Protein AF-A0A2V9WFW6-F1 (afdb_monomer)

Mean predicted aligned error: 6.3 Å

Solvent-accessible surface area (backbone atoms only — not comparable to full-atom values): 4126 Å² total; per-residue (Å²): 137,54,72,66,56,54,48,54,55,50,64,33,82,84,34,39,65,62,59,67,41,47,65,56,50,54,50,52,53,52,52,51,50,57,50,49,56,50,24,53,52,49,46,57,53,32,72,76,30,74,74,51,47,77,75,54,71,86,48,82,69,78,87,58,93,86,77,121

pLDDT: mean 89.86, std 9.06, range [57.38, 98.38]

Secondary structure (DSSP, 8-state):
--HHHHHHHHHSTTTHHHHHHHHHHHHHHHHHHHHHHHHHHHHHHHHH-HHHHTTS-SSSSPPPTT--

Structure (mmCIF, N/CA/C/O backbone):
data_AF-A0A2V9WFW6-F1
#
_entry.id   AF-A0A2V9WFW6-F1
#
loop_
_atom_site.group_PDB
_atom_site.id
_atom_site.type_symbol
_atom_site.label_atom_id
_atom_site.label_alt_id
_atom_site.label_comp_id
_atom_site.label_asym_id
_atom_site.label_entity_id
_atom_site.label_seq_id
_atom_site.pdbx_PDB_ins_code
_atom_site.Cartn_x
_atom_site.Cartn_y
_atom_site.Cartn_z
_atom_site.occupancy
_atom_site.B_iso_or_equiv
_atom_site.auth_seq_id
_atom_site.auth_comp_id
_atom_site.auth_asym_id
_atom_site.auth_atom_id
_atom_site.pdbx_PDB_model_num
ATOM 1 N N . MET A 1 1 ? 7.937 -18.932 -23.313 1.00 73.25 1 MET A N 1
ATOM 2 C CA . MET A 1 1 ? 8.491 -17.636 -22.882 1.00 73.25 1 MET A CA 1
ATOM 3 C C . MET A 1 1 ? 9.835 -17.929 -22.243 1.00 73.25 1 MET A C 1
ATOM 5 O O . MET A 1 1 ? 9.855 -18.669 -21.269 1.00 73.25 1 MET A O 1
ATOM 9 N N . ASP A 1 2 ? 10.931 -17.468 -22.837 1.00 93.56 2 ASP A N 1
ATOM 10 C CA . ASP A 1 2 ? 12.283 -17.672 -22.293 1.00 93.56 2 ASP A CA 1
ATOM 11 C C . ASP A 1 2 ? 12.630 -16.578 -21.264 1.00 93.56 2 ASP A C 1
ATOM 13 O O . ASP A 1 2 ? 12.068 -15.481 -21.301 1.00 93.56 2 ASP A O 1
ATOM 17 N N . TRP A 1 3 ? 13.555 -16.856 -20.343 1.00 94.81 3 TRP A N 1
ATOM 18 C CA . TRP A 1 3 ? 14.008 -15.904 -19.326 1.00 94.81 3 TRP A CA 1
ATOM 19 C C . TRP A 1 3 ? 14.623 -14.651 -19.953 1.00 94.81 3 TRP A C 1
ATOM 21 O O . TRP A 1 3 ? 14.365 -13.534 -19.506 1.00 94.81 3 TRP A O 1
ATOM 31 N N . ARG A 1 4 ? 15.366 -14.825 -21.051 1.00 95.44 4 ARG A N 1
ATOM 32 C CA . ARG A 1 4 ? 15.902 -13.710 -21.835 1.00 95.44 4 ARG A CA 1
ATOM 33 C C . ARG A 1 4 ? 14.792 -12.848 -22.430 1.00 95.44 4 ARG A C 1
ATOM 35 O O . ARG A 1 4 ? 14.872 -11.629 -22.368 1.00 95.44 4 ARG A O 1
ATOM 42 N N . GLN A 1 5 ? 13.742 -13.474 -22.952 1.00 95.44 5 GLN A N 1
ATOM 43 C CA . GLN A 1 5 ? 12.603 -12.764 -23.528 1.00 95.44 5 GLN A CA 1
ATOM 44 C C . GLN A 1 5 ? 11.844 -1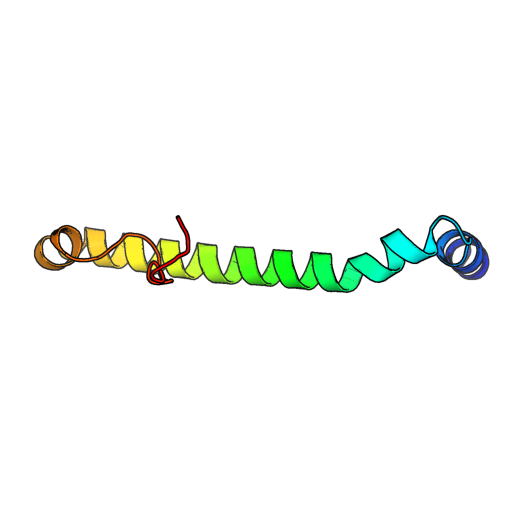1.960 -22.461 1.00 95.44 5 GLN A C 1
ATOM 46 O O . GLN A 1 5 ? 11.468 -10.818 -22.702 1.00 95.44 5 GLN A O 1
ATOM 51 N N . LEU A 1 6 ? 11.658 -12.518 -21.258 1.00 94.62 6 LEU A N 1
ATOM 52 C CA . LEU A 1 6 ? 11.088 -11.774 -20.130 1.00 94.62 6 LEU A CA 1
ATOM 53 C C . LEU A 1 6 ? 11.975 -10.592 -19.732 1.00 94.62 6 LEU A C 1
ATOM 55 O O . LEU A 1 6 ? 11.460 -9.503 -19.493 1.00 94.62 6 LEU A O 1
ATOM 59 N N . TRP A 1 7 ? 13.294 -10.786 -19.693 1.00 94.88 7 TRP A N 1
ATOM 60 C CA . TRP A 1 7 ? 14.241 -9.711 -19.406 1.00 94.88 7 TRP A CA 1
ATOM 61 C C . TRP A 1 7 ? 14.178 -8.591 -20.451 1.00 94.88 7 TRP A C 1
ATOM 63 O O . TRP A 1 7 ? 14.087 -7.425 -20.080 1.00 94.88 7 TRP A O 1
ATOM 73 N N . GLU A 1 8 ? 14.163 -8.923 -21.744 1.00 96.19 8 GLU A N 1
ATOM 74 C CA . GLU A 1 8 ? 14.037 -7.955 -22.845 1.00 96.19 8 GLU A CA 1
ATOM 75 C C . GLU A 1 8 ? 12.728 -7.155 -22.751 1.00 96.19 8 GLU A C 1
ATOM 77 O O . GLU A 1 8 ? 12.745 -5.935 -22.890 1.00 96.19 8 GLU A O 1
ATOM 82 N N . ILE A 1 9 ? 11.608 -7.808 -22.421 1.00 95.50 9 ILE A N 1
ATOM 83 C CA . ILE A 1 9 ? 10.317 -7.129 -22.232 1.00 95.50 9 ILE A CA 1
ATOM 84 C C . ILE A 1 9 ? 10.357 -6.201 -21.011 1.00 95.50 9 ILE A C 1
ATOM 86 O O . ILE A 1 9 ? 9.981 -5.037 -21.115 1.00 95.50 9 ILE A O 1
ATOM 90 N N . MET A 1 10 ? 10.806 -6.690 -19.851 1.00 95.44 10 MET A N 1
ATOM 91 C CA . MET A 1 10 ? 10.820 -5.902 -18.609 1.00 95.44 10 MET A CA 1
ATOM 92 C C . MET A 1 10 ? 11.804 -4.726 -18.658 1.00 95.44 10 MET A C 1
ATOM 94 O O . MET A 1 10 ? 11.562 -3.705 -18.020 1.00 95.44 10 MET A O 1
ATOM 98 N N . SER A 1 11 ? 12.911 -4.872 -19.390 1.00 95.56 11 SER A N 1
ATOM 99 C CA . SER A 1 11 ? 13.958 -3.848 -19.519 1.00 95.56 11 SER A CA 1
ATOM 100 C C . SER A 1 11 ? 13.717 -2.855 -20.659 1.00 95.56 11 SER A C 1
ATOM 102 O O . SER A 1 11 ? 14.487 -1.902 -20.796 1.00 95.56 11 SER A O 1
ATOM 104 N N . ALA A 1 12 ? 12.651 -3.034 -21.450 1.00 97.19 12 ALA A N 1
ATOM 105 C CA . ALA A 1 12 ? 12.251 -2.070 -22.469 1.00 97.19 12 ALA A CA 1
ATOM 106 C C . ALA A 1 12 ? 12.027 -0.681 -21.827 1.00 97.19 12 ALA A C 1
ATOM 108 O O . ALA A 1 12 ? 11.391 -0.605 -20.770 1.00 97.19 12 ALA A O 1
ATOM 109 N N . PRO A 1 13 ? 12.546 0.420 -22.412 1.00 96.56 13 PRO A N 1
ATOM 110 C CA . PRO A 1 13 ? 12.550 1.740 -21.769 1.00 96.56 13 PRO A CA 1
ATOM 111 C C . PRO A 1 13 ? 11.178 2.239 -21.291 1.00 96.56 13 PRO A C 1
ATOM 113 O O . PRO A 1 13 ? 11.090 2.936 -20.283 1.00 96.56 13 PRO A O 1
ATOM 116 N N . ASP A 1 14 ? 10.113 1.866 -21.994 1.00 96.25 14 ASP A N 1
ATOM 117 C CA . ASP A 1 14 ? 8.715 2.177 -21.692 1.00 96.25 14 ASP A CA 1
ATOM 118 C C . ASP A 1 14 ? 8.123 1.321 -20.557 1.00 96.25 14 ASP A C 1
ATOM 120 O O . ASP A 1 14 ? 7.215 1.772 -19.856 1.00 96.25 14 ASP A O 1
ATOM 124 N N . ASN A 1 15 ? 8.676 0.131 -20.309 1.00 97.25 15 ASN A N 1
ATOM 125 C CA . ASN A 1 15 ? 8.235 -0.784 -19.253 1.00 97.25 15 ASN A CA 1
ATOM 126 C C . ASN A 1 15 ? 8.978 -0.592 -17.923 1.00 97.25 15 ASN A C 1
ATOM 128 O O . ASN A 1 15 ? 8.440 -0.925 -16.864 1.00 97.25 15 ASN A O 1
ATOM 132 N N . VAL A 1 16 ? 10.188 -0.024 -17.939 1.00 95.81 16 VAL A N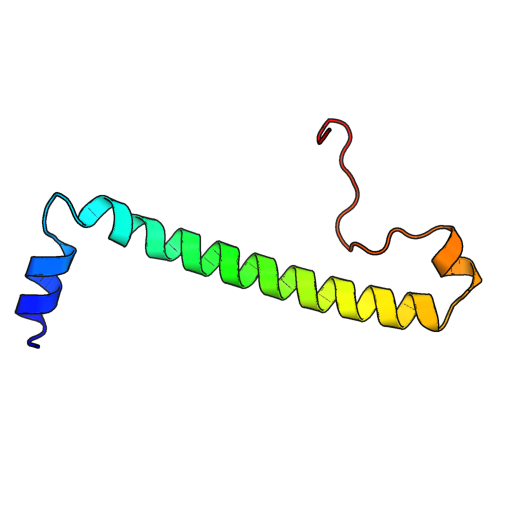 1
ATOM 133 C CA . VAL A 1 16 ? 10.984 0.205 -16.717 1.00 95.81 16 VAL A CA 1
ATOM 134 C C . VAL A 1 16 ? 10.195 0.943 -15.619 1.00 95.81 16 VAL A C 1
ATOM 136 O O . VAL A 1 16 ? 10.256 0.494 -14.470 1.00 95.81 16 VAL A O 1
ATOM 139 N N . PRO A 1 17 ? 9.404 2.003 -15.908 1.00 96.81 17 PRO A N 1
ATOM 140 C CA . PRO A 1 17 ? 8.611 2.670 -14.878 1.00 96.81 17 PRO A CA 1
ATOM 141 C C . PRO A 1 17 ? 7.609 1.738 -14.185 1.00 96.81 17 PRO A C 1
ATOM 143 O O . PRO A 1 17 ? 7.577 1.696 -12.958 1.00 96.81 17 PRO A O 1
ATOM 146 N N . ILE A 1 18 ? 6.820 0.956 -14.933 1.00 95.31 18 ILE A N 1
ATOM 147 C CA . ILE A 1 18 ? 5.798 0.080 -14.335 1.00 95.31 18 ILE A CA 1
ATOM 148 C C . ILE A 1 18 ? 6.430 -1.079 -13.560 1.00 95.31 18 ILE A C 1
ATOM 150 O O . ILE A 1 18 ? 5.966 -1.409 -12.469 1.00 95.31 18 ILE A O 1
ATOM 154 N N . VAL A 1 19 ? 7.533 -1.642 -14.064 1.00 96.62 19 VAL A N 1
ATOM 155 C CA . VAL A 1 19 ? 8.293 -2.684 -13.359 1.00 96.62 19 VAL A CA 1
ATOM 156 C C . VAL A 1 19 ? 8.853 -2.135 -12.043 1.00 96.62 19 VAL A C 1
ATOM 158 O O . VAL A 1 19 ? 8.735 -2.785 -11.004 1.00 96.62 19 VAL A O 1
ATOM 161 N N . GLY A 1 20 ? 9.374 -0.904 -12.054 1.00 95.88 20 GLY A N 1
ATOM 162 C CA . GLY A 1 20 ? 9.849 -0.209 -10.856 1.00 95.88 20 GLY A CA 1
ATOM 163 C C . GLY A 1 20 ? 8.760 0.063 -9.810 1.00 95.88 20 GLY A C 1
ATOM 164 O O . GLY A 1 20 ? 9.073 0.173 -8.625 1.00 95.88 20 GLY A O 1
ATOM 165 N N . LEU A 1 21 ? 7.484 0.122 -10.208 1.00 97.69 21 LEU A N 1
ATOM 166 C CA . LEU A 1 21 ? 6.348 0.303 -9.295 1.00 97.69 21 LEU A CA 1
ATOM 167 C C . LEU A 1 21 ? 5.870 -1.002 -8.636 1.00 97.69 21 LEU A C 1
ATOM 169 O O . LEU A 1 21 ? 5.156 -0.936 -7.635 1.00 97.69 21 LEU A O 1
ATOM 173 N N . ILE A 1 22 ? 6.263 -2.182 -9.131 1.00 97.56 22 ILE A N 1
ATOM 174 C CA . ILE A 1 22 ? 5.821 -3.478 -8.580 1.00 97.56 22 ILE A CA 1
ATOM 175 C C . ILE A 1 22 ? 6.116 -3.610 -7.071 1.00 97.56 22 ILE A C 1
ATOM 177 O O . ILE A 1 22 ? 5.210 -4.007 -6.333 1.00 97.56 22 ILE A O 1
ATOM 181 N N . PRO A 1 23 ? 7.307 -3.242 -6.551 1.00 97.50 23 PRO A N 1
ATOM 182 C CA . PRO A 1 23 ? 7.564 -3.281 -5.112 1.00 97.50 23 PRO A CA 1
ATOM 183 C C . PRO A 1 23 ? 6.613 -2.390 -4.301 1.00 97.50 23 PRO A C 1
ATOM 185 O O . PRO A 1 23 ? 6.149 -2.800 -3.236 1.00 97.50 23 PRO A O 1
ATOM 188 N N . LEU A 1 24 ? 6.274 -1.199 -4.813 1.00 97.88 24 LEU A N 1
ATOM 189 C CA . LEU A 1 24 ? 5.309 -0.301 -4.170 1.00 97.88 24 LEU A CA 1
ATOM 190 C C . LEU A 1 24 ? 3.904 -0.903 -4.181 1.00 97.88 24 LEU A C 1
ATOM 192 O O . LEU A 1 24 ? 3.219 -0.871 -3.162 1.00 97.88 24 LEU A O 1
ATOM 196 N N . LEU A 1 25 ? 3.488 -1.493 -5.302 1.00 97.62 25 LEU A N 1
ATOM 197 C CA . LEU A 1 25 ? 2.203 -2.179 -5.406 1.00 97.62 25 LEU A CA 1
ATOM 198 C C . LEU A 1 25 ? 2.090 -3.298 -4.362 1.00 97.62 25 LEU A C 1
ATOM 200 O O . LEU A 1 25 ? 1.117 -3.340 -3.611 1.00 97.62 25 LEU A O 1
ATOM 20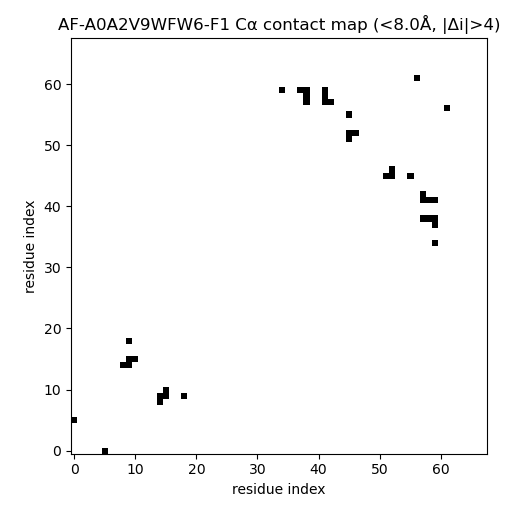4 N N . ILE A 1 26 ? 3.105 -4.162 -4.263 1.00 98.38 26 ILE A N 1
ATOM 205 C CA . ILE A 1 26 ? 3.147 -5.244 -3.267 1.00 98.38 26 ILE A CA 1
ATOM 206 C C . ILE A 1 26 ? 3.072 -4.672 -1.845 1.00 98.38 26 ILE A C 1
ATOM 208 O O . ILE A 1 26 ? 2.302 -5.169 -1.019 1.00 98.38 26 ILE A O 1
ATOM 212 N N . PHE A 1 27 ? 3.828 -3.608 -1.563 1.00 98.06 27 PHE A N 1
ATOM 213 C CA . PHE A 1 27 ? 3.812 -2.944 -0.262 1.00 98.06 27 PHE A CA 1
ATOM 214 C C . PHE A 1 27 ? 2.416 -2.428 0.112 1.00 98.06 27 PHE A C 1
ATOM 216 O O . PHE A 1 27 ? 1.940 -2.692 1.219 1.00 98.06 27 PHE A O 1
ATOM 223 N N . TYR A 1 28 ? 1.733 -1.737 -0.802 1.00 97.62 28 TYR A N 1
ATOM 224 C CA . TYR A 1 28 ? 0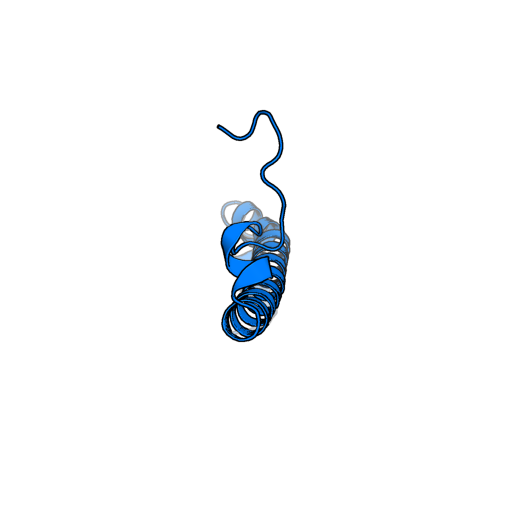.401 -1.199 -0.534 1.00 97.62 28 TYR A CA 1
ATOM 225 C C . TYR A 1 28 ? -0.675 -2.283 -0.444 1.00 97.62 28 TYR A C 1
ATOM 227 O O . TYR A 1 28 ? -1.570 -2.158 0.390 1.00 97.62 28 TYR A O 1
ATOM 235 N N . ILE A 1 29 ? -0.569 -3.372 -1.213 1.00 98.31 29 ILE A N 1
ATOM 236 C CA . ILE A 1 29 ? -1.446 -4.545 -1.064 1.00 98.31 29 ILE A CA 1
ATOM 237 C C . ILE A 1 29 ? -1.301 -5.138 0.341 1.00 98.31 29 ILE A C 1
ATOM 239 O O . ILE A 1 29 ? -2.298 -5.355 1.034 1.00 98.31 29 ILE A O 1
ATOM 243 N N . TYR A 1 30 ? -0.064 -5.358 0.792 1.00 97.88 30 TYR A N 1
ATOM 244 C CA . TYR A 1 30 ? 0.204 -5.849 2.142 1.00 97.88 30 TYR A CA 1
ATOM 245 C C . TYR A 1 30 ? -0.354 -4.903 3.212 1.00 97.88 30 TYR A C 1
ATOM 247 O O . TYR A 1 30 ? -1.025 -5.351 4.146 1.00 97.88 30 TYR A O 1
ATOM 255 N N . LEU A 1 31 ? -0.105 -3.598 3.074 1.00 96.44 31 LEU A N 1
ATOM 256 C CA . LEU A 1 31 ? -0.578 -2.594 4.023 1.00 96.44 31 LEU A CA 1
ATOM 257 C C . LEU A 1 31 ? -2.110 -2.579 4.107 1.00 96.44 31 LEU A C 1
ATOM 259 O O . LEU A 1 31 ? -2.658 -2.587 5.211 1.00 96.44 31 LEU A O 1
ATOM 263 N N . ALA A 1 32 ? -2.789 -2.611 2.957 1.00 95.69 32 ALA A N 1
ATOM 264 C CA . ALA A 1 32 ? -4.243 -2.637 2.876 1.00 95.69 32 ALA A CA 1
ATOM 265 C C . ALA A 1 32 ? -4.818 -3.874 3.573 1.00 95.69 32 ALA A C 1
ATOM 267 O O . ALA A 1 32 ? -5.718 -3.752 4.404 1.00 95.69 32 ALA A O 1
ATOM 268 N N . TRP A 1 33 ? -4.257 -5.058 3.312 1.00 97.62 33 TRP A N 1
ATOM 269 C CA . TRP A 1 33 ? -4.731 -6.290 3.941 1.00 97.62 33 TRP A CA 1
ATOM 270 C C . TRP A 1 33 ? -4.476 -6.295 5.452 1.00 97.62 33 TRP A C 1
ATOM 272 O O . TRP A 1 33 ? -5.367 -6.617 6.242 1.00 97.62 33 TRP A O 1
ATOM 282 N N . LYS A 1 34 ? -3.285 -5.868 5.884 1.00 95.38 34 LYS A N 1
ATOM 283 C CA . LYS A 1 34 ? -2.958 -5.733 7.307 1.00 95.38 34 LYS A CA 1
ATOM 284 C C . LYS A 1 34 ? -3.965 -4.833 8.026 1.00 95.38 34 LYS A C 1
ATOM 286 O O . LYS A 1 34 ? -4.408 -5.171 9.122 1.00 95.38 34 LYS A O 1
ATOM 291 N N . GLN A 1 35 ? -4.332 -3.707 7.415 1.00 94.00 35 GLN A N 1
ATOM 292 C CA . GLN A 1 35 ? -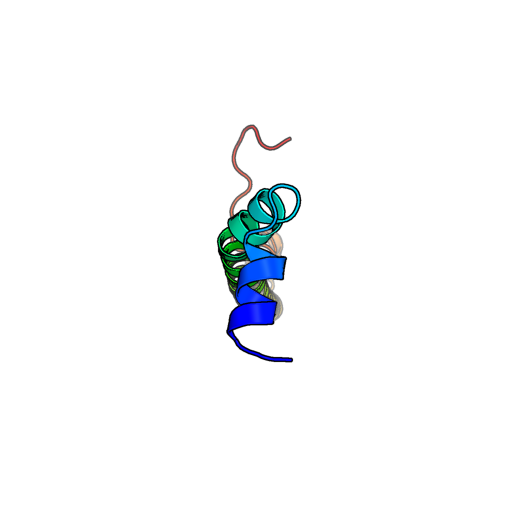5.287 -2.771 7.995 1.00 94.00 35 GLN A CA 1
ATOM 293 C C . GLN A 1 35 ? -6.720 -3.315 7.979 1.00 94.00 35 GLN A C 1
ATOM 295 O O . GLN A 1 35 ? -7.421 -3.164 8.977 1.00 94.00 35 GLN A O 1
ATOM 300 N N . ALA A 1 36 ? -7.140 -3.979 6.898 1.00 94.69 36 ALA A N 1
ATOM 301 C CA . ALA A 1 36 ? -8.456 -4.608 6.801 1.00 94.69 36 ALA A CA 1
ATOM 302 C C . ALA A 1 36 ? -8.667 -5.630 7.926 1.00 94.69 36 ALA A C 1
ATOM 304 O O . ALA A 1 36 ? -9.592 -5.482 8.717 1.00 94.69 36 ALA A O 1
ATOM 305 N N . LYS A 1 37 ? -7.725 -6.566 8.102 1.00 96.12 37 LYS A N 1
ATOM 306 C CA . LYS A 1 37 ? -7.793 -7.574 9.171 1.00 96.12 37 LYS A CA 1
ATOM 307 C C . LYS A 1 37 ? -7.867 -6.948 10.566 1.00 96.12 37 LYS A C 1
ATOM 309 O O . LYS A 1 37 ? -8.604 -7.416 11.428 1.00 96.12 37 LYS A O 1
ATOM 314 N N . ALA A 1 38 ? -7.083 -5.900 10.811 1.00 94.50 38 ALA A N 1
ATOM 315 C CA . ALA A 1 38 ? -7.085 -5.226 12.103 1.00 94.50 38 ALA A CA 1
ATOM 316 C C . ALA A 1 38 ? -8.410 -4.477 12.356 1.00 94.50 38 ALA A C 1
ATOM 318 O O . ALA A 1 38 ? -8.888 -4.447 13.488 1.00 94.50 38 ALA A O 1
ATOM 319 N N . ASN A 1 39 ? -9.022 -3.912 11.311 1.00 93.25 39 ASN A N 1
ATOM 320 C CA . ASN A 1 39 ? -10.341 -3.292 11.405 1.00 93.25 39 ASN A CA 1
ATOM 321 C C . ASN A 1 39 ? -11.442 -4.330 11.656 1.00 93.25 39 ASN A C 1
ATOM 323 O O . ASN A 1 39 ? -12.298 -4.074 12.494 1.00 93.25 39 ASN A O 1
ATOM 327 N N . ASP A 1 40 ? -11.399 -5.491 10.999 1.00 94.88 40 ASP A N 1
ATOM 328 C CA . ASP A 1 40 ? -12.375 -6.568 11.218 1.00 94.88 40 ASP A CA 1
ATOM 329 C C . ASP A 1 40 ? -12.348 -7.055 12.673 1.00 94.88 40 ASP A C 1
ATOM 331 O O . ASP A 1 40 ? -13.390 -7.166 13.317 1.00 94.88 40 ASP A O 1
ATOM 335 N N . ASN A 1 41 ? -11.149 -7.249 13.234 1.00 93.81 41 ASN A N 1
ATOM 336 C CA . ASN A 1 41 ? -10.985 -7.606 14.645 1.00 93.81 41 ASN A CA 1
ATOM 337 C C . ASN A 1 41 ? -11.563 -6.536 15.585 1.00 93.81 41 ASN A C 1
ATOM 339 O O . ASN A 1 41 ? -12.239 -6.871 16.555 1.00 93.81 41 ASN A O 1
ATOM 343 N N . LEU A 1 42 ? -11.310 -5.254 15.294 1.00 91.56 42 LEU A N 1
ATOM 344 C CA . LEU A 1 42 ? -11.850 -4.143 16.079 1.00 91.56 42 LEU A CA 1
ATOM 345 C C . LEU A 1 42 ? -13.379 -4.110 16.010 1.00 91.56 42 LEU A C 1
ATOM 347 O O . LEU A 1 42 ? -14.032 -3.899 17.023 1.00 91.56 42 LEU A O 1
ATOM 351 N N . VAL A 1 43 ? -13.965 -4.325 14.832 1.00 91.25 43 VAL A N 1
ATOM 352 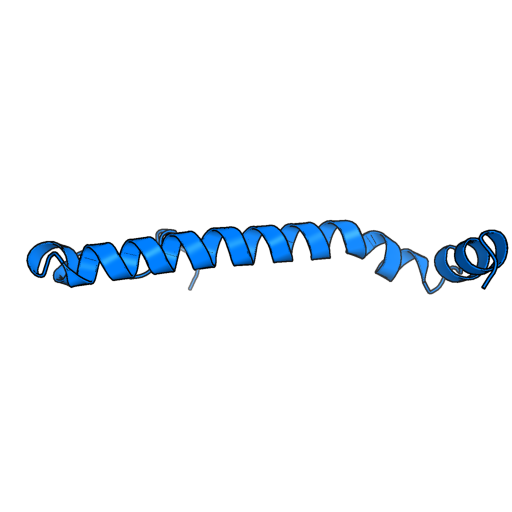C CA . VAL A 1 43 ? -15.424 -4.378 14.683 1.00 91.25 43 VAL A CA 1
ATOM 353 C C . VAL A 1 43 ? -16.006 -5.514 15.521 1.00 91.25 43 VAL A C 1
ATOM 355 O O . VAL A 1 43 ? -16.934 -5.259 16.285 1.00 91.25 43 VAL A O 1
ATOM 358 N N . ALA A 1 44 ? -15.418 -6.712 15.461 1.00 92.88 44 ALA A N 1
ATOM 359 C CA . ALA A 1 44 ? -15.850 -7.844 16.277 1.00 92.88 44 ALA A CA 1
ATOM 360 C C . ALA A 1 44 ? -15.775 -7.538 17.787 1.00 92.88 44 ALA A C 1
ATOM 362 O O . ALA A 1 44 ? -16.699 -7.853 18.531 1.00 92.88 44 ALA A O 1
ATOM 363 N N . GLU A 1 45 ? -14.715 -6.870 18.252 1.00 90.75 45 GLU A N 1
ATOM 364 C CA . GLU A 1 45 ? -14.596 -6.442 19.652 1.00 90.75 45 GLU A CA 1
ATOM 365 C C . GLU A 1 45 ? -15.698 -5.441 20.038 1.00 90.75 45 GLU A C 1
ATOM 367 O O . GLU A 1 45 ? -16.373 -5.607 21.057 1.00 90.75 45 GLU A O 1
ATOM 372 N N . LEU A 1 46 ? -15.935 -4.427 19.200 1.00 89.81 46 LEU A N 1
ATOM 373 C CA . LEU A 1 46 ? -16.947 -3.400 19.454 1.00 89.81 46 LEU A CA 1
ATOM 374 C C . LEU A 1 46 ? -18.371 -3.971 19.467 1.00 89.81 46 LEU A C 1
ATOM 376 O O . LEU A 1 46 ? -19.201 -3.503 20.245 1.00 89.81 46 LEU A O 1
ATOM 380 N N . GLU A 1 47 ? -18.661 -4.991 18.659 1.00 89.50 47 GLU A N 1
ATOM 381 C CA . GLU A 1 47 ? -19.954 -5.689 18.676 1.00 89.50 47 GLU A CA 1
ATOM 382 C C . GLU A 1 47 ? -20.227 -6.378 20.019 1.00 89.50 47 GLU A C 1
ATOM 384 O O . GLU A 1 47 ? -21.369 -6.408 20.479 1.00 89.50 47 GLU A O 1
ATOM 389 N N . THR A 1 48 ? -19.181 -6.863 20.693 1.00 91.56 48 THR A N 1
ATOM 390 C CA . THR A 1 48 ? -19.301 -7.486 22.022 1.00 91.56 48 THR A CA 1
ATOM 391 C C . THR A 1 48 ? -19.351 -6.480 23.177 1.00 91.56 48 THR A C 1
ATOM 393 O O . THR A 1 48 ? -19.711 -6.853 24.294 1.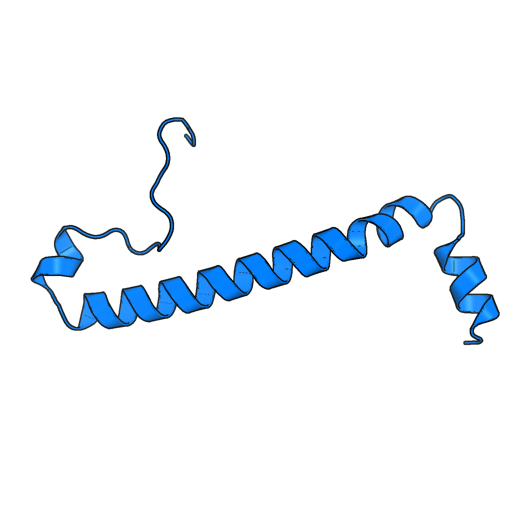00 91.56 48 THR A O 1
ATOM 396 N N . SER A 1 49 ? -19.033 -5.201 22.934 1.00 87.31 49 SER A N 1
ATOM 397 C CA . SER A 1 49 ? -18.961 -4.159 23.967 1.00 87.31 49 SER A CA 1
ATOM 398 C C . SER A 1 49 ? -19.723 -2.882 23.572 1.00 87.31 49 SER A C 1
ATOM 400 O O . SER A 1 49 ? -19.147 -1.932 23.028 1.00 87.31 49 SER A O 1
ATOM 402 N N . PRO A 1 50 ? -21.025 -2.788 23.918 1.00 80.69 50 PRO A N 1
ATOM 403 C CA . PRO A 1 50 ? -21.873 -1.644 23.568 1.00 80.69 50 PRO A CA 1
ATOM 404 C C . PRO A 1 50 ? -21.399 -0.301 24.139 1.00 80.69 50 PRO A C 1
ATOM 406 O O . PRO A 1 50 ? -21.730 0.754 23.597 1.00 80.69 50 PRO A O 1
ATOM 409 N N . ALA A 1 51 ? -20.648 -0.319 25.246 1.00 83.62 51 ALA A N 1
ATOM 410 C CA . ALA A 1 51 ? -20.063 0.883 25.836 1.00 83.62 51 ALA A CA 1
ATOM 411 C C . ALA A 1 51 ? -18.896 1.417 24.989 1.00 83.62 51 ALA A C 1
ATOM 413 O O . ALA A 1 51 ? -18.841 2.615 24.716 1.00 83.62 51 ALA A O 1
ATOM 414 N N . MET A 1 52 ? -18.018 0.526 24.515 1.00 77.12 52 MET A N 1
ATOM 415 C CA . MET A 1 52 ? -16.880 0.876 23.657 1.00 77.12 52 MET A CA 1
ATOM 416 C C . MET A 1 52 ? -17.333 1.291 22.254 1.00 77.12 52 MET A C 1
ATOM 418 O O . MET A 1 52 ? -16.793 2.235 21.684 1.00 77.12 52 MET A O 1
ATOM 422 N N . ALA A 1 53 ? -18.377 0.657 21.711 1.00 80.19 53 ALA A N 1
ATOM 423 C CA . ALA A 1 53 ? -18.917 0.973 20.385 1.00 80.19 53 ALA A CA 1
ATOM 424 C C . ALA A 1 53 ? -19.401 2.425 20.227 1.00 80.19 53 ALA A C 1
ATOM 426 O O . ALA A 1 53 ? -19.414 2.948 19.114 1.00 80.19 53 ALA A O 1
ATOM 427 N N . LYS A 1 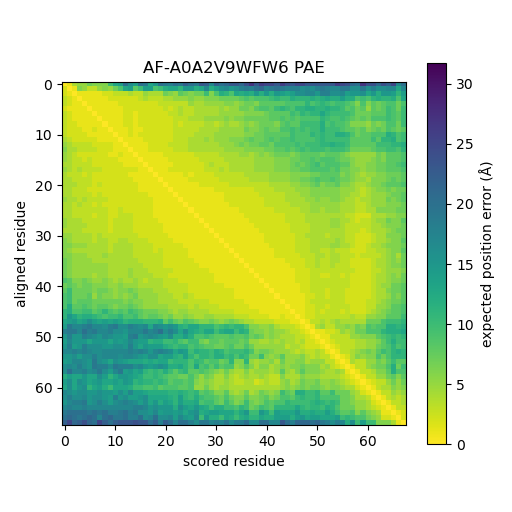54 ? -19.811 3.082 21.322 1.00 77.81 54 LYS A N 1
ATOM 428 C CA . LYS A 1 54 ? -20.289 4.475 21.303 1.00 77.81 54 LYS A CA 1
ATOM 429 C C . LYS A 1 54 ? -19.159 5.499 21.217 1.00 77.81 54 LYS A C 1
ATOM 431 O O . LYS A 1 54 ? -19.403 6.622 20.790 1.00 77.81 54 LYS A O 1
ATOM 436 N N . THR A 1 55 ? -17.956 5.134 21.651 1.00 77.19 55 THR A N 1
ATOM 437 C CA . THR A 1 55 ? -16.822 6.057 21.790 1.00 77.19 55 THR A CA 1
ATOM 438 C C . THR A 1 55 ? -15.694 5.761 20.806 1.00 77.19 55 THR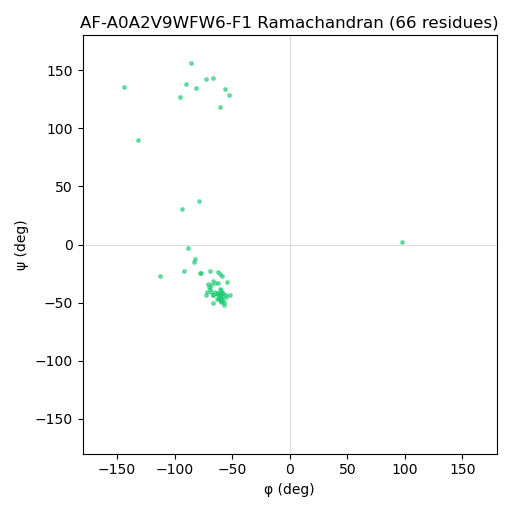 A C 1
ATOM 440 O O . THR A 1 55 ? -14.970 6.679 20.428 1.00 77.19 55 THR A O 1
ATOM 443 N N . HIS A 1 56 ? -15.550 4.513 20.351 1.00 74.50 56 HIS A N 1
ATOM 444 C CA . HIS A 1 56 ? -14.494 4.109 19.425 1.00 74.50 56 HIS A CA 1
ATOM 445 C C . HIS A 1 56 ? -14.888 4.237 17.949 1.00 74.50 56 HIS A C 1
ATOM 447 O O . HIS A 1 56 ? -15.960 3.820 17.510 1.00 74.50 56 HIS A O 1
ATOM 453 N N . HIS A 1 57 ? -13.954 4.741 17.141 1.00 76.69 57 HIS A N 1
ATOM 454 C CA . HIS A 1 57 ? -14.053 4.695 15.685 1.00 76.69 57 HIS A CA 1
ATOM 455 C C . HIS A 1 57 ? -13.825 3.268 15.167 1.00 76.69 57 HIS A C 1
ATOM 457 O O . HIS A 1 57 ? -12.934 2.567 15.635 1.00 76.69 57 HIS A O 1
ATOM 463 N N . ARG A 1 58 ? -14.566 2.855 14.129 1.00 77.56 58 ARG A N 1
ATOM 464 C CA . ARG A 1 58 ? -14.435 1.533 13.474 1.00 77.56 58 ARG A CA 1
ATOM 465 C C . ARG A 1 58 ? -13.247 1.452 12.501 1.00 77.56 58 ARG A C 1
ATOM 467 O O . ARG A 1 58 ? -13.356 0.892 11.414 1.00 77.56 58 ARG A O 1
ATOM 474 N N . LYS A 1 59 ? -12.131 2.095 12.846 1.00 83.12 59 LYS A N 1
ATOM 475 C CA . LYS A 1 59 ? -10.870 2.058 12.098 1.00 83.12 59 LYS A CA 1
ATOM 476 C C . LYS A 1 59 ? -9.721 2.071 13.093 1.00 83.12 59 LYS A C 1
ATOM 478 O O . LYS A 1 59 ? -9.710 2.867 14.024 1.00 83.12 59 LYS A O 1
ATOM 483 N N . THR A 1 60 ? -8.738 1.213 12.859 1.00 84.56 60 THR A N 1
ATOM 484 C CA . THR A 1 60 ? -7.556 1.067 13.723 1.00 84.56 60 THR A CA 1
ATOM 485 C C . THR A 1 60 ? -6.621 2.267 13.677 1.00 84.56 60 THR A C 1
ATOM 487 O O . THR A 1 60 ? -5.850 2.485 14.607 1.00 84.56 60 THR A O 1
ATOM 490 N N . TRP A 1 61 ? -6.667 3.052 12.600 1.00 80.69 61 TRP A N 1
ATOM 491 C CA . TRP A 1 61 ? -5.870 4.265 12.483 1.00 80.69 61 TRP A CA 1
ATOM 492 C C . TRP A 1 61 ? -6.691 5.475 12.923 1.00 80.69 61 TRP A C 1
ATOM 494 O O . TRP A 1 61 ? -7.785 5.682 12.388 1.00 80.69 61 TRP A O 1
ATOM 504 N N . PRO A 1 62 ? -6.176 6.288 13.863 1.00 74.94 62 PRO A N 1
ATOM 505 C CA . PRO A 1 62 ? -6.859 7.498 14.280 1.00 74.94 62 PRO A CA 1
ATOM 506 C C . PRO A 1 62 ? -6.886 8.500 13.125 1.00 74.94 62 PRO A C 1
ATOM 508 O O . PRO A 1 62 ? -5.911 8.629 12.378 1.00 74.94 62 PRO A O 1
ATOM 511 N N . LEU A 1 63 ? -7.987 9.243 13.007 1.00 70.75 63 LEU A N 1
ATOM 512 C CA . LEU A 1 63 ? -8.024 10.411 12.137 1.00 70.75 63 LEU A CA 1
ATOM 513 C C . LEU A 1 63 ? -6.964 11.406 12.631 1.00 70.75 63 LEU A C 1
ATOM 515 O O . LEU A 1 63 ? -7.017 11.867 13.772 1.00 70.75 63 LEU A O 1
ATOM 519 N N . ARG A 1 64 ? -5.976 11.712 11.788 1.00 77.75 64 ARG A N 1
ATOM 520 C CA . ARG A 1 64 ? -4.959 12.723 12.088 1.00 77.75 64 ARG A CA 1
ATOM 521 C C . ARG A 1 64 ? -5.539 14.109 11.773 1.00 77.75 64 ARG A C 1
ATOM 523 O O . ARG A 1 64 ? -6.133 14.271 10.704 1.00 77.75 64 ARG A O 1
ATOM 530 N N . PRO A 1 65 ? -5.365 15.115 12.650 1.00 82.00 65 PRO A N 1
ATOM 531 C CA . PRO A 1 65 ? -5.686 16.497 12.305 1.00 82.00 65 PRO A CA 1
ATOM 532 C C . PRO A 1 65 ? -4.981 16.899 10.998 1.00 82.00 65 PRO A C 1
ATOM 534 O O . PRO A 1 65 ? -3.779 16.678 10.865 1.00 82.00 65 PRO A O 1
ATOM 537 N N . GLY A 1 66 ? -5.727 17.448 10.033 1.00 79.50 66 GLY A N 1
ATOM 538 C CA . GLY A 1 66 ? -5.202 17.878 8.727 1.00 79.50 66 GLY A CA 1
ATOM 539 C C . GLY A 1 66 ? -5.376 16.893 7.560 1.00 79.50 66 GLY A C 1
ATOM 540 O O . GLY A 1 66 ? -4.922 17.195 6.466 1.00 79.50 66 GLY A O 1
ATOM 541 N N . TRP A 1 67 ? -6.025 15.741 7.758 1.00 72.81 67 TRP A N 1
ATOM 542 C CA . TRP A 1 67 ? -6.384 14.792 6.683 1.00 72.81 67 TRP A CA 1
ATOM 543 C C . TRP A 1 67 ? -7.807 15.020 6.122 1.00 72.81 67 TRP A C 1
ATOM 545 O O . TRP A 1 67 ? -8.478 14.050 5.768 1.00 72.81 67 TRP A O 1
ATOM 555 N N . GLN A 1 68 ? -8.298 16.268 6.123 1.00 57.38 68 GLN A N 1
ATOM 556 C CA . GLN A 1 68 ? -9.623 16.609 5.576 1.00 57.38 68 GLN A CA 1
ATOM 557 C C . GLN A 1 68 ? -9.608 16.699 4.053 1.00 57.38 68 GLN A C 1
ATOM 559 O O . GLN A 1 68 ? -8.599 17.206 3.515 1.00 57.38 68 GLN A O 1
#

Sequence (68 aa):
MDWRQLWEIMSAPDNVPIVGLIPLLIFYIYLAWKQAKANDNLVAELETSPAMAKTHHRKTWPLRPGWQ

Foldseek 3Di:
DDPVVVVCVCPPPVNVVVNVCVVVVVVVVVVVVVFVVVLVVVVVVCVVPVVCVVPDDSGPDDDDPPPD

Radius of gyration: 20.7 Å; Cα contacts (8 Å, |Δi|>4): 20; chains: 1; bounding box: 38×36×49 Å